Protein AF-A0A7G8WGV4-F1 (afdb_monomer_lite)

Secondary structure (DSSP, 8-state):
---TTTTT--TTTEEEETTTEEEE---SB-TT--B--TTTEEEEEE--STTSSPEEEEEETTTTTT-GGGEEEES--SS-TTSEEP--

pLDDT: mean 84.42, std 7.95, range [61.59, 92.62]

Radius of gyration: 13.91 Å; chains: 1; bounding box: 36×31×32 Å

Foldseek 3Di:
DDDCVVVVHDPQQWDDDPDPDIDGDDDQAAPVGDGDDPPQKDWDWADDDPPVGTKTWIAGPVPPPVQLSRIEIPPDDPVCVSHHHDGD

Sequence (88 aa):
MIEWSRYRLNGRYFTPLGENGMAERFPTICPRGHPLGPDTVLVGSYPCLCAHRPHRTWRCWTCDSGRVDSVWVWPPCIHHPEWTAWAI

Structure (mmCIF, N/CA/C/O backbone):
data_AF-A0A7G8WGV4-F1
#
_entry.id   AF-A0A7G8WGV4-F1
#
loop_
_atom_site.group_PDB
_atom_site.id
_atom_site.type_symbol
_atom_site.label_atom_id
_atom_site.label_alt_id
_atom_site.label_comp_id
_atom_site.label_asym_id
_atom_site.label_entity_id
_atom_site.label_seq_id
_atom_site.pdbx_PDB_ins_code
_atom_site.Cartn_x
_atom_site.Cartn_y
_atom_site.Cartn_z
_atom_site.occupancy
_atom_site.B_iso_or_equiv
_atom_site.auth_seq_id
_atom_site.auth_comp_id
_atom_site.auth_asym_id
_atom_site.auth_atom_id
_atom_site.pdbx_PDB_model_num
ATOM 1 N N . MET A 1 1 ? 21.790 -9.684 -12.009 1.00 61.59 1 MET A N 1
ATOM 2 C CA . MET A 1 1 ? 21.862 -8.555 -11.051 1.00 61.59 1 MET A CA 1
ATOM 3 C C . MET A 1 1 ? 20.841 -7.512 -11.483 1.00 61.59 1 MET A C 1
ATOM 5 O O . MET A 1 1 ? 20.847 -7.145 -12.652 1.00 61.59 1 MET A O 1
ATOM 9 N N . ILE A 1 2 ? 19.924 -7.108 -10.603 1.00 62.91 2 ILE A N 1
ATOM 10 C CA . ILE A 1 2 ? 18.838 -6.181 -10.958 1.00 62.91 2 ILE A CA 1
ATOM 11 C C . ILE A 1 2 ? 19.371 -4.749 -10.948 1.00 62.91 2 ILE A C 1
ATOM 13 O O . ILE A 1 2 ? 19.895 -4.274 -9.942 1.00 62.91 2 ILE A O 1
ATOM 17 N N . GLU A 1 3 ? 19.233 -4.064 -12.077 1.00 73.00 3 GLU A N 1
ATOM 18 C CA . GLU A 1 3 ? 19.667 -2.681 -12.235 1.00 73.00 3 GLU A CA 1
ATOM 19 C C . GLU A 1 3 ? 18.551 -1.719 -11.784 1.00 73.00 3 GLU A C 1
ATOM 21 O O . GLU A 1 3 ? 17.560 -1.508 -12.485 1.00 73.00 3 GLU A O 1
ATOM 26 N N . TRP A 1 4 ? 18.698 -1.141 -10.590 1.00 69.88 4 TRP A N 1
ATOM 27 C CA . TRP A 1 4 ? 17.705 -0.264 -9.950 1.00 69.88 4 TRP A CA 1
ATOM 28 C C . TRP A 1 4 ? 17.292 0.941 -10.811 1.00 69.88 4 TRP A C 1
ATOM 30 O O . TRP A 1 4 ? 16.108 1.281 -10.885 1.00 69.88 4 TRP A O 1
ATOM 40 N N . SER A 1 5 ? 18.260 1.561 -11.493 1.00 69.81 5 SER A N 1
ATOM 41 C CA . SER A 1 5 ? 18.087 2.723 -12.376 1.00 69.81 5 SER A CA 1
ATOM 42 C C . SER A 1 5 ? 17.202 2.416 -13.580 1.00 69.81 5 SER A C 1
ATOM 44 O O . SER A 1 5 ? 16.321 3.212 -13.910 1.00 69.81 5 SER A O 1
ATOM 46 N N . ARG A 1 6 ? 17.383 1.243 -14.199 1.00 74.69 6 ARG A N 1
ATOM 47 C CA . ARG A 1 6 ? 16.634 0.817 -15.390 1.00 74.69 6 ARG A CA 1
ATOM 48 C C . ARG A 1 6 ? 15.129 0.753 -15.142 1.00 74.69 6 ARG A C 1
ATOM 50 O O . ARG A 1 6 ? 14.347 1.148 -16.002 1.00 74.69 6 ARG A O 1
ATOM 57 N N . TYR A 1 7 ? 14.728 0.289 -13.961 1.00 71.19 7 TYR A N 1
ATOM 58 C CA . TYR A 1 7 ? 13.321 0.124 -13.583 1.00 71.19 7 TYR A CA 1
ATOM 59 C C . TYR A 1 7 ? 12.785 1.272 -12.719 1.00 71.19 7 TYR A C 1
ATOM 61 O O . TYR A 1 7 ? 11.652 1.204 -12.245 1.00 71.19 7 TYR A O 1
ATOM 69 N N . ARG A 1 8 ? 13.590 2.326 -12.500 1.00 73.62 8 ARG A N 1
ATOM 70 C CA . ARG A 1 8 ? 13.271 3.451 -11.603 1.00 73.62 8 ARG A CA 1
ATOM 71 C C . ARG A 1 8 ? 12.818 2.982 -10.212 1.00 73.62 8 ARG A C 1
ATOM 73 O O . ARG A 1 8 ? 11.956 3.603 -9.585 1.00 73.62 8 ARG A O 1
ATOM 80 N N . LEU A 1 9 ? 13.392 1.877 -9.737 1.00 76.69 9 LEU A N 1
ATOM 81 C CA . LEU A 1 9 ? 13.108 1.332 -8.416 1.00 76.69 9 LEU A CA 1
ATOM 82 C C . LEU A 1 9 ? 13.895 2.115 -7.375 1.00 76.69 9 LEU A C 1
ATOM 84 O O . LEU A 1 9 ? 15.058 2.463 -7.571 1.00 76.69 9 LEU A O 1
ATOM 88 N N . ASN A 1 10 ? 13.258 2.370 -6.241 1.00 78.00 10 ASN A N 1
ATOM 89 C CA . ASN A 1 10 ? 13.876 3.062 -5.123 1.00 78.00 10 ASN A CA 1
ATOM 90 C C . ASN A 1 10 ? 14.136 2.055 -3.993 1.00 78.00 10 ASN A C 1
ATOM 92 O O . ASN A 1 10 ? 13.198 1.419 -3.516 1.00 78.00 10 ASN A O 1
ATOM 96 N N . GLY A 1 11 ? 15.393 1.931 -3.550 1.00 79.00 11 GLY A N 1
ATOM 97 C CA . GLY A 1 11 ? 15.815 1.022 -2.468 1.00 79.00 11 GLY A CA 1
ATOM 98 C C . GLY A 1 11 ? 15.089 1.219 -1.141 1.00 79.00 11 GLY A C 1
ATOM 99 O O . GLY A 1 11 ? 15.006 0.291 -0.339 1.00 79.00 11 GLY A O 1
ATOM 100 N N . ARG A 1 12 ? 14.491 2.396 -0.935 1.00 80.75 12 ARG A N 1
ATOM 101 C CA . ARG A 1 12 ? 13.617 2.667 0.204 1.00 80.75 12 ARG A CA 1
ATOM 102 C C . ARG A 1 12 ? 12.301 1.900 0.136 1.00 80.75 12 ARG A C 1
ATOM 104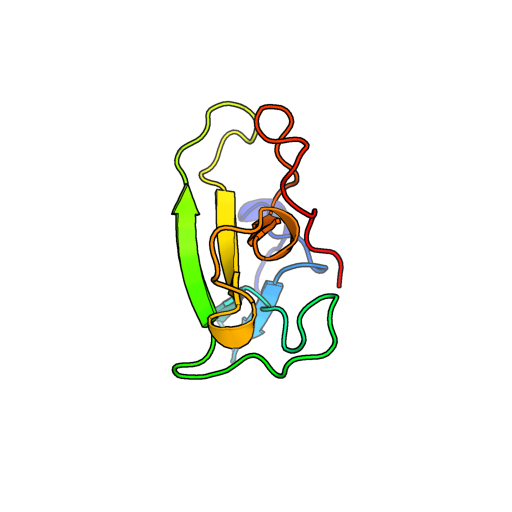 O O . ARG A 1 12 ? 11.765 1.577 1.178 1.00 80.75 12 ARG A O 1
ATOM 111 N N . TYR A 1 13 ? 11.778 1.613 -1.051 1.00 80.94 13 TYR A N 1
ATOM 112 C CA . TYR A 1 13 ? 10.422 1.079 -1.239 1.00 80.94 13 TY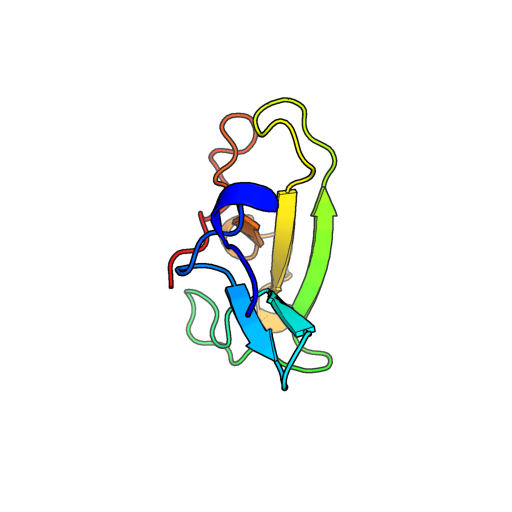R A CA 1
ATOM 113 C C . TYR A 1 13 ? 10.391 -0.306 -1.871 1.00 80.94 13 TYR A C 1
ATOM 115 O O . TYR A 1 13 ? 9.343 -0.935 -1.893 1.00 80.94 13 TYR A O 1
ATOM 123 N N . PHE A 1 14 ? 11.528 -0.808 -2.346 1.00 85.88 14 PHE A N 1
ATOM 124 C CA . PHE A 1 14 ? 11.637 -2.152 -2.895 1.00 85.88 14 PHE A CA 1
ATOM 125 C C . PHE A 1 14 ? 12.766 -2.921 -2.222 1.00 85.88 14 PHE A C 1
ATOM 127 O O . PHE A 1 14 ? 13.728 -2.345 -1.712 1.00 85.88 14 PHE A O 1
ATOM 134 N N . THR A 1 15 ? 12.643 -4.240 -2.215 1.00 88.19 15 THR A N 1
ATOM 135 C CA . THR A 1 15 ? 13.675 -5.161 -1.745 1.00 88.19 15 THR A CA 1
ATOM 136 C C . THR A 1 15 ? 13.863 -6.286 -2.764 1.00 88.19 15 THR A C 1
ATOM 138 O O . THR A 1 15 ? 12.876 -6.698 -3.380 1.00 88.19 15 THR A O 1
ATOM 141 N N . PRO A 1 16 ? 15.091 -6.795 -2.965 1.00 89.06 16 PRO A N 1
ATOM 142 C CA . PRO A 1 16 ? 15.307 -8.001 -3.756 1.00 89.06 16 PRO A CA 1
ATOM 143 C C . PRO A 1 16 ? 14.526 -9.190 -3.187 1.00 89.06 16 PRO A C 1
ATOM 145 O O . PRO A 1 16 ? 14.424 -9.345 -1.968 1.00 89.06 16 PRO A O 1
ATOM 148 N N . LEU A 1 17 ? 13.992 -10.025 -4.076 1.00 88.31 17 LEU A N 1
ATOM 149 C CA . LEU A 1 17 ? 13.298 -11.269 -3.761 1.00 88.31 17 LEU A CA 1
ATOM 150 C C . LEU A 1 17 ? 13.857 -12.387 -4.651 1.00 88.31 17 LEU A C 1
ATOM 152 O O . LEU A 1 17 ? 13.572 -12.447 -5.847 1.00 88.31 17 LEU A O 1
ATOM 156 N N . GLY A 1 18 ? 14.662 -13.275 -4.067 1.00 86.75 18 GLY A N 1
ATOM 157 C CA . GLY A 1 18 ? 15.395 -14.291 -4.826 1.00 86.75 18 GLY A CA 1
ATOM 158 C C . GLY A 1 18 ? 16.428 -13.682 -5.783 1.00 86.75 18 GLY A C 1
ATOM 159 O O . GLY A 1 18 ? 16.879 -12.553 -5.599 1.00 86.75 18 GLY A O 1
ATOM 160 N N . GLU A 1 19 ? 16.811 -14.434 -6.814 1.00 82.81 19 GLU A N 1
ATOM 161 C CA . GLU A 1 19 ? 17.894 -14.034 -7.728 1.00 82.81 19 GLU A CA 1
ATOM 162 C C . GLU A 1 19 ? 17.481 -12.953 -8.739 1.00 82.81 19 GLU A C 1
ATOM 164 O O . GLU A 1 19 ? 18.316 -12.159 -9.175 1.00 82.81 19 GLU A O 1
ATOM 169 N N . ASN A 1 20 ? 16.194 -12.912 -9.109 1.00 81.81 20 ASN A N 1
ATOM 170 C CA . ASN A 1 20 ? 15.686 -12.078 -10.206 1.00 81.81 20 ASN A CA 1
ATOM 171 C C . ASN A 1 20 ? 14.359 -11.359 -9.893 1.00 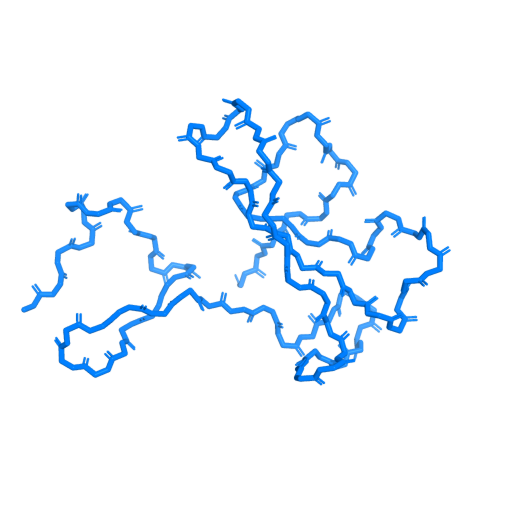81.81 20 ASN A C 1
ATOM 173 O O . ASN A 1 20 ? 13.783 -10.737 -10.784 1.00 81.81 20 ASN A O 1
ATOM 177 N N . GLY A 1 21 ? 13.859 -11.430 -8.657 1.00 83.06 21 GLY A N 1
ATOM 178 C CA . GLY A 1 21 ? 12.616 -10.777 -8.247 1.00 83.06 21 GLY A CA 1
ATOM 179 C C . GLY A 1 21 ? 12.845 -9.495 -7.449 1.00 83.06 21 GLY A C 1
ATOM 180 O O . GLY A 1 21 ? 13.875 -9.312 -6.802 1.00 83.06 21 GLY A O 1
ATOM 181 N N . MET A 1 22 ? 11.843 -8.618 -7.463 1.00 85.94 22 MET A N 1
ATOM 182 C CA . MET A 1 22 ? 11.741 -7.460 -6.575 1.00 85.94 22 MET A CA 1
ATOM 183 C C . MET A 1 22 ? 10.372 -7.479 -5.912 1.00 85.94 22 MET A C 1
ATOM 185 O O . MET A 1 22 ? 9.365 -7.708 -6.581 1.00 85.94 22 MET A O 1
ATOM 189 N N . ALA A 1 23 ? 10.334 -7.199 -4.616 1.00 86.75 23 ALA A N 1
ATOM 190 C CA . ALA A 1 23 ? 9.101 -6.987 -3.877 1.00 86.75 23 ALA A CA 1
ATOM 191 C C . ALA A 1 23 ? 8.984 -5.513 -3.490 1.00 86.75 23 ALA A C 1
ATOM 193 O O . ALA A 1 23 ? 9.953 -4.910 -3.019 1.00 86.75 23 ALA A O 1
ATOM 194 N N . GLU A 1 24 ? 7.796 -4.937 -3.676 1.00 85.38 24 GLU A N 1
ATOM 195 C CA . GLU A 1 24 ? 7.441 -3.686 -3.011 1.00 85.38 24 GLU A CA 1
ATOM 196 C C . GLU A 1 24 ? 7.431 -3.971 -1.505 1.00 85.38 24 GLU A C 1
ATOM 198 O O . GLU A 1 24 ? 6.841 -4.948 -1.037 1.00 85.38 24 GLU A O 1
ATOM 203 N N . ARG A 1 25 ? 8.152 -3.158 -0.738 1.00 87.12 25 ARG A N 1
ATOM 204 C CA . ARG A 1 25 ? 8.066 -3.194 0.717 1.00 87.12 25 ARG A CA 1
ATOM 205 C C . ARG A 1 25 ? 6.638 -2.778 1.109 1.00 87.12 25 ARG A C 1
ATOM 207 O O . ARG A 1 25 ? 5.945 -2.108 0.347 1.00 87.12 25 ARG A O 1
ATOM 214 N N . PHE A 1 26 ? 6.208 -3.126 2.314 1.00 86.62 26 PHE A N 1
ATOM 215 C CA . PHE A 1 26 ? 4.885 -2.756 2.815 1.00 86.62 26 PHE A CA 1
ATOM 216 C C . PHE A 1 26 ? 4.980 -2.294 4.277 1.00 86.62 26 PHE A C 1
ATOM 218 O O . PHE A 1 26 ? 5.874 -2.752 4.995 1.00 86.62 26 PHE A O 1
ATOM 225 N N . PRO A 1 27 ? 4.105 -1.381 4.738 1.00 88.75 27 PRO A N 1
ATOM 226 C CA . PRO A 1 27 ? 4.031 -1.024 6.149 1.00 88.75 27 PRO A CA 1
ATOM 227 C C . PRO A 1 27 ? 3.517 -2.214 6.966 1.00 88.75 27 PRO A C 1
ATOM 229 O O . PRO A 1 27 ? 2.471 -2.776 6.655 1.00 88.75 27 PRO A O 1
ATOM 232 N N . THR A 1 28 ? 4.223 -2.567 8.038 1.00 90.62 28 THR A N 1
ATOM 233 C CA . THR A 1 28 ? 3.822 -3.639 8.968 1.00 90.62 28 THR A CA 1
ATOM 234 C C . THR A 1 28 ? 3.034 -3.122 10.170 1.00 90.62 28 THR A C 1
ATOM 236 O O . THR A 1 28 ? 2.442 -3.907 10.906 1.00 90.62 28 THR A O 1
ATOM 239 N N . ILE A 1 29 ? 3.023 -1.806 10.389 1.00 90.56 29 ILE A N 1
ATOM 240 C CA . ILE A 1 29 ? 2.346 -1.134 11.500 1.00 90.56 29 ILE A CA 1
ATOM 241 C C . ILE A 1 29 ? 1.749 0.174 10.968 1.00 90.56 29 ILE A C 1
ATOM 243 O O . ILE A 1 29 ? 2.395 0.880 10.191 1.00 90.56 29 ILE A O 1
ATOM 247 N N . CYS A 1 30 ? 0.522 0.509 11.368 1.00 89.19 30 CYS A N 1
ATOM 248 C CA . CYS A 1 30 ? -0.068 1.812 11.052 1.00 89.19 30 CYS A CA 1
ATOM 249 C C . CYS A 1 30 ? 0.396 2.910 12.043 1.00 89.19 30 CYS A C 1
ATOM 251 O O . CYS A 1 30 ? 0.837 2.590 13.139 1.00 89.19 30 CYS A O 1
ATOM 253 N N . PRO A 1 31 ? 0.230 4.215 11.761 1.00 83.75 31 PRO A N 1
ATOM 254 C CA . PRO A 1 31 ? 0.564 5.334 12.646 1.00 83.75 31 PRO A CA 1
ATOM 255 C C . PRO A 1 31 ? -0.106 5.288 14.018 1.00 83.75 31 PRO A C 1
ATOM 257 O O . PRO A 1 31 ? 0.347 5.958 14.936 1.00 83.75 31 PRO A O 1
ATOM 260 N N . ARG A 1 32 ? -1.188 4.512 14.169 1.00 86.00 32 ARG A N 1
ATOM 261 C CA . ARG A 1 32 ? -1.843 4.277 15.464 1.00 86.00 32 ARG A CA 1
ATOM 262 C C . ARG A 1 32 ? -1.324 3.046 16.206 1.00 86.00 32 ARG A C 1
ATOM 264 O O . ARG A 1 32 ? -1.829 2.732 17.275 1.00 86.00 32 ARG A O 1
ATOM 271 N N . GLY A 1 33 ? -0.348 2.341 15.644 1.00 89.44 33 GLY A N 1
ATOM 272 C CA . GLY A 1 33 ? 0.269 1.164 16.247 1.00 89.44 33 GLY A CA 1
ATOM 273 C C . GLY A 1 33 ? -0.430 -0.163 15.948 1.00 89.44 33 GLY A C 1
ATOM 274 O O . GLY A 1 33 ? -0.004 -1.184 16.480 1.00 89.44 33 GLY A O 1
ATOM 275 N N . HIS A 1 34 ? -1.472 -0.203 15.108 1.00 91.81 34 HIS A N 1
ATOM 276 C CA . HIS A 1 34 ? -2.111 -1.476 14.760 1.00 91.81 34 HIS A CA 1
ATOM 277 C C . HIS A 1 34 ? -1.220 -2.303 13.821 1.00 91.81 34 HIS A C 1
ATOM 279 O O . HIS A 1 34 ? -0.706 -1.746 12.843 1.00 91.81 34 HIS A O 1
ATOM 285 N N . PRO A 1 35 ? -1.074 -3.617 14.067 1.00 92.62 35 PRO A N 1
ATOM 286 C CA . PRO A 1 35 ? -0.333 -4.503 13.181 1.00 92.62 35 PRO A CA 1
ATOM 287 C C . PRO A 1 35 ? -1.055 -4.664 11.839 1.00 92.62 35 PRO A C 1
ATOM 289 O O . PRO A 1 35 ? -2.272 -4.857 11.778 1.00 92.62 35 PRO A O 1
ATOM 292 N N . LEU A 1 36 ? -0.284 -4.601 10.757 1.00 91.19 36 LEU A N 1
ATOM 293 C CA . LEU A 1 36 ? -0.745 -4.771 9.384 1.00 91.19 36 LEU A CA 1
ATOM 294 C C . LEU A 1 36 ? -0.215 -6.089 8.816 1.00 91.19 36 LEU A C 1
ATOM 296 O O . LEU A 1 36 ? 0.959 -6.426 8.971 1.00 91.19 36 LEU A O 1
ATOM 300 N N . GLY A 1 37 ? -1.089 -6.822 8.142 1.00 90.06 37 GLY A N 1
ATOM 301 C CA . GLY A 1 37 ? -0.820 -8.135 7.579 1.00 90.06 37 GLY A CA 1
ATOM 302 C C . GLY A 1 37 ? -2.034 -8.654 6.808 1.00 90.06 37 GLY A C 1
ATOM 303 O O . GLY A 1 37 ? -2.918 -7.865 6.457 1.00 90.06 37 GLY A O 1
ATOM 304 N N . PRO A 1 38 ? -2.088 -9.967 6.534 1.00 90.56 38 PRO A N 1
ATOM 305 C CA . PRO A 1 38 ? -3.254 -10.587 5.917 1.00 90.56 38 PRO A CA 1
ATOM 306 C C . PRO A 1 38 ? -4.539 -10.187 6.649 1.00 90.56 38 PRO A C 1
ATOM 308 O O . PRO A 1 38 ? -4.564 -10.148 7.876 1.00 90.56 38 PRO A O 1
ATOM 311 N N . ASP A 1 39 ? -5.572 -9.833 5.888 1.00 90.56 39 ASP A N 1
ATOM 312 C CA . ASP A 1 39 ? -6.909 -9.472 6.378 1.00 90.56 39 ASP A CA 1
ATOM 313 C C . ASP A 1 39 ? -7.003 -8.248 7.313 1.00 90.56 39 ASP A C 1
ATOM 315 O O . ASP A 1 39 ? -8.098 -7.891 7.744 1.00 90.56 39 ASP A O 1
ATOM 319 N N . THR A 1 40 ? -5.904 -7.531 7.588 1.00 91.94 40 THR A N 1
ATOM 320 C CA . THR A 1 40 ? -5.911 -6.314 8.433 1.00 91.94 40 THR A CA 1
ATOM 321 C C . THR A 1 40 ? -5.568 -5.029 7.677 1.00 91.94 40 THR A C 1
ATOM 323 O O . THR A 1 40 ? -5.693 -3.925 8.223 1.00 91.94 40 THR A O 1
ATOM 326 N N . VAL A 1 41 ? -5.187 -5.148 6.402 1.00 92.38 41 VAL A N 1
ATOM 327 C CA . VAL A 1 41 ? -4.888 -4.019 5.519 1.00 92.38 41 VAL A CA 1
ATOM 328 C C . VAL A 1 41 ? -5.539 -4.193 4.146 1.00 92.38 41 VAL A C 1
ATOM 330 O O . VAL A 1 41 ? -5.444 -5.248 3.523 1.00 92.38 41 VAL A O 1
ATOM 333 N N . LEU A 1 42 ? -6.167 -3.134 3.640 1.00 91.44 42 LEU A N 1
ATOM 334 C CA . LEU A 1 42 ? -6.534 -3.019 2.233 1.00 91.44 42 LEU A CA 1
ATOM 335 C C . LEU A 1 42 ? -5.344 -2.459 1.460 1.00 91.44 42 LEU A C 1
ATOM 337 O O . LEU A 1 42 ? -4.877 -1.358 1.756 1.00 91.44 42 LEU A O 1
ATOM 341 N N . VAL A 1 43 ? -4.887 -3.184 0.443 1.00 91.62 43 VAL A N 1
ATOM 342 C CA . VAL A 1 43 ? -3.877 -2.690 -0.499 1.00 91.62 43 VAL A CA 1
ATOM 343 C C . VAL A 1 43 ? -4.577 -2.263 -1.781 1.00 91.62 43 VAL A C 1
ATOM 345 O O . VAL A 1 43 ? -5.227 -3.071 -2.440 1.00 91.62 43 VAL A O 1
ATOM 348 N N . GLY A 1 44 ? -4.453 -0.987 -2.133 1.00 90.62 44 GLY A N 1
ATOM 349 C CA . GLY A 1 44 ? -5.114 -0.387 -3.286 1.00 90.62 44 GLY A CA 1
ATOM 350 C C . GLY A 1 44 ? -4.137 0.161 -4.318 1.00 90.62 44 GLY A C 1
ATOM 351 O O . GLY A 1 44 ? -2.930 0.279 -4.093 1.00 90.62 44 GLY A O 1
ATOM 352 N N . SER A 1 45 ? -4.670 0.504 -5.486 1.00 90.88 45 SER A N 1
ATOM 353 C CA . SER A 1 45 ? -3.982 1.344 -6.458 1.00 90.88 45 SER A CA 1
ATOM 354 C C . SER A 1 45 ? -4.903 2.490 -6.836 1.00 90.88 45 SER A C 1
ATOM 356 O O . SER A 1 45 ? -6.045 2.254 -7.226 1.00 90.88 45 SER A O 1
ATOM 358 N N . TYR A 1 46 ? -4.418 3.719 -6.693 1.00 90.19 46 TYR A N 1
ATOM 359 C CA . TYR A 1 46 ? -5.172 4.917 -7.026 1.00 90.19 46 TYR A CA 1
ATOM 360 C C . TYR A 1 46 ? -4.555 5.597 -8.254 1.00 90.19 46 TYR A C 1
ATOM 362 O O . TYR A 1 46 ? -3.410 6.065 -8.181 1.00 90.19 46 TYR A O 1
ATOM 370 N N . PRO A 1 47 ? -5.261 5.642 -9.398 1.00 90.44 47 PRO A N 1
ATOM 371 C CA . PRO A 1 47 ? -4.761 6.315 -10.586 1.00 90.44 47 PRO A CA 1
ATOM 372 C C . PRO A 1 47 ? -4.680 7.821 -10.323 1.00 90.44 47 PRO A C 1
ATOM 374 O O . PRO A 1 47 ? -5.654 8.454 -9.930 1.00 90.44 47 PRO A O 1
ATOM 377 N N . CYS A 1 48 ? -3.504 8.405 -10.538 1.00 87.75 48 CYS A N 1
ATOM 378 C CA . CYS A 1 48 ? -3.284 9.831 -10.347 1.00 87.75 48 CYS A CA 1
ATOM 379 C C . CYS A 1 48 ? -2.228 10.340 -11.326 1.00 87.75 48 CYS A C 1
ATOM 381 O O . CYS A 1 48 ? -1.292 9.621 -11.677 1.00 87.75 48 CYS A O 1
ATOM 383 N N . LEU A 1 49 ? -2.375 11.592 -11.757 1.00 87.19 49 LEU A N 1
ATOM 384 C CA . LEU A 1 49 ? -1.493 12.199 -12.752 1.00 87.19 49 LEU A CA 1
ATOM 385 C C . LEU A 1 49 ? -0.204 12.772 -12.146 1.00 87.19 49 LEU A C 1
ATOM 387 O O . LEU A 1 49 ? 0.780 12.933 -12.861 1.00 87.19 49 LEU A O 1
ATOM 391 N N . CYS A 1 50 ? -0.164 13.046 -10.838 1.00 88.62 50 CYS A N 1
ATOM 392 C CA . CYS A 1 50 ? 0.942 13.802 -10.238 1.00 88.62 50 CYS A CA 1
ATOM 393 C C . CYS A 1 50 ? 2.266 13.031 -10.126 1.00 88.62 50 CYS A C 1
ATOM 395 O O . CYS A 1 50 ? 3.327 13.640 -10.017 1.00 88.62 50 CYS A O 1
ATOM 397 N N . ALA A 1 51 ? 2.224 11.699 -10.153 1.00 79.44 51 ALA A N 1
ATOM 398 C CA . ALA A 1 51 ? 3.386 10.852 -9.903 1.00 79.44 51 ALA A CA 1
ATOM 399 C C . ALA A 1 51 ? 3.926 10.137 -11.154 1.00 79.44 51 ALA A C 1
ATOM 401 O O . ALA A 1 51 ? 4.849 9.325 -11.037 1.00 79.44 51 ALA A O 1
ATOM 402 N N . HIS A 1 52 ? 3.341 10.389 -12.335 1.00 82.25 52 HIS A N 1
ATOM 403 C CA . HIS A 1 52 ? 3.571 9.628 -13.577 1.00 82.25 52 HIS A CA 1
ATOM 404 C C . HIS A 1 52 ? 3.379 8.100 -13.433 1.00 82.25 52 HIS A C 1
ATOM 406 O O . HIS A 1 52 ? 3.798 7.329 -14.294 1.00 82.25 52 HIS A O 1
ATOM 412 N N . ARG A 1 53 ? 2.771 7.656 -12.328 1.00 83.62 53 ARG A N 1
ATOM 413 C CA . ARG A 1 53 ? 2.393 6.278 -12.011 1.00 83.62 53 ARG A CA 1
ATOM 414 C C . ARG A 1 53 ? 1.232 6.298 -11.009 1.00 83.62 53 ARG A C 1
ATOM 416 O O . ARG A 1 53 ? 1.119 7.277 -10.270 1.00 83.62 53 ARG A O 1
ATOM 423 N N . PRO A 1 54 ? 0.409 5.240 -10.936 1.00 87.94 54 PRO A N 1
ATOM 424 C CA . PRO A 1 54 ? -0.595 5.117 -9.886 1.00 87.94 54 PRO A CA 1
ATOM 425 C C . PRO A 1 54 ? 0.046 5.151 -8.498 1.00 87.94 54 PRO A C 1
ATOM 427 O O . PRO A 1 54 ? 1.145 4.625 -8.299 1.00 87.94 54 PRO A O 1
ATOM 430 N N . HIS A 1 55 ? -0.660 5.721 -7.529 1.00 90.31 55 HIS A N 1
ATOM 431 C CA . HIS A 1 55 ? -0.267 5.594 -6.138 1.00 90.31 55 HIS A CA 1
ATOM 432 C C . HIS A 1 55 ? -0.608 4.199 -5.626 1.00 90.31 55 HIS A C 1
ATOM 434 O O . HIS A 1 55 ? -1.710 3.693 -5.850 1.00 90.31 55 HIS A O 1
ATOM 440 N N . ARG A 1 56 ? 0.319 3.592 -4.894 1.00 90.94 56 ARG A N 1
ATOM 441 C CA . ARG A 1 56 ? 0.019 2.479 -4.001 1.00 90.94 56 ARG A CA 1
ATOM 442 C C . ARG A 1 56 ? -0.601 3.050 -2.734 1.00 90.94 56 ARG A C 1
ATOM 444 O O . ARG A 1 56 ? -0.055 4.000 -2.172 1.00 90.94 56 ARG A O 1
ATOM 451 N N . THR A 1 57 ? -1.723 2.483 -2.305 1.00 91.31 57 THR A N 1
ATOM 452 C CA . THR A 1 57 ? -2.356 2.843 -1.035 1.00 91.31 57 THR A CA 1
ATOM 453 C C . THR A 1 57 ? -2.418 1.650 -0.094 1.00 91.31 57 THR A C 1
ATOM 455 O O . THR A 1 57 ? -2.620 0.515 -0.528 1.00 91.31 57 THR A O 1
ATOM 458 N N . TRP A 1 58 ? -2.269 1.912 1.199 1.00 91.94 58 TRP A N 1
ATOM 459 C CA . TRP A 1 58 ? -2.493 0.941 2.266 1.00 91.94 58 TRP A CA 1
ATOM 460 C C . TRP A 1 58 ? -3.486 1.531 3.252 1.00 91.94 58 TRP A C 1
ATOM 462 O O . TRP A 1 58 ? -3.289 2.659 3.703 1.00 91.94 58 TRP A O 1
ATOM 472 N N . ARG A 1 59 ? -4.536 0.783 3.593 1.00 91.81 59 ARG A N 1
ATOM 473 C CA . ARG A 1 59 ? -5.552 1.220 4.550 1.00 91.81 59 ARG A CA 1
ATOM 474 C C . ARG A 1 59 ? -5.721 0.216 5.673 1.00 91.81 59 ARG A C 1
ATOM 476 O O . ARG A 1 59 ? -6.016 -0.944 5.418 1.00 91.81 59 ARG A O 1
ATOM 483 N N . CYS A 1 60 ? -5.530 0.650 6.914 1.00 92.31 60 CYS A N 1
ATOM 484 C CA . CYS A 1 60 ? -5.689 -0.219 8.083 1.00 92.31 60 CYS A CA 1
ATOM 485 C C . CYS A 1 60 ? -7.175 -0.449 8.366 1.00 92.31 60 CYS A C 1
ATOM 487 O O . CYS A 1 60 ? -7.872 0.514 8.683 1.00 92.31 60 CYS A O 1
ATOM 489 N N . TRP A 1 61 ? -7.636 -1.702 8.329 1.00 89.75 61 TRP A N 1
ATOM 490 C CA . TRP A 1 61 ? -9.045 -2.035 8.568 1.00 89.75 61 TRP A CA 1
ATOM 491 C C . TRP A 1 61 ? -9.508 -1.688 9.982 1.00 89.75 61 TRP A C 1
ATOM 493 O O . TRP A 1 61 ? -10.600 -1.163 10.156 1.00 89.75 61 TRP A O 1
ATOM 503 N N . THR A 1 62 ? -8.654 -1.867 10.991 1.00 90.00 62 THR A N 1
ATOM 504 C CA . THR A 1 62 ? -8.965 -1.465 12.374 1.00 90.00 62 THR A CA 1
ATOM 505 C C . THR A 1 62 ? -9.168 0.046 12.504 1.00 90.00 62 THR A C 1
ATOM 507 O O . THR A 1 62 ? -9.980 0.509 13.301 1.00 90.00 62 THR A O 1
ATOM 510 N N . CYS A 1 63 ? -8.434 0.841 11.719 1.00 87.25 63 CYS A N 1
ATOM 511 C CA . CYS A 1 63 ? -8.633 2.289 11.668 1.00 87.25 63 CYS A CA 1
ATOM 512 C C . CYS A 1 63 ? -9.795 2.695 10.757 1.00 87.25 63 CYS A C 1
ATOM 514 O O . CYS A 1 63 ? -10.221 3.853 10.840 1.00 87.25 63 CYS A O 1
ATOM 516 N N . ASP A 1 64 ? -10.264 1.799 9.883 1.00 78.94 64 ASP A N 1
ATOM 517 C CA . ASP A 1 64 ? -11.201 2.091 8.804 1.00 78.94 64 ASP A CA 1
ATOM 518 C C . ASP A 1 64 ? -12.623 2.324 9.326 1.00 78.94 64 ASP A C 1
ATOM 520 O O . ASP A 1 64 ? -13.532 1.509 9.236 1.00 78.94 64 ASP A O 1
ATOM 524 N N . SER A 1 65 ? -12.782 3.513 9.888 1.00 70.50 65 SER A N 1
ATOM 525 C CA . SER A 1 65 ? -14.033 4.146 10.295 1.00 70.50 65 SER A CA 1
ATOM 526 C C . SER A 1 65 ? -14.237 5.443 9.501 1.00 70.50 65 SER A C 1
ATOM 528 O O . SER A 1 65 ? -14.757 6.427 10.019 1.00 70.50 65 SER A O 1
ATOM 530 N N . GLY A 1 66 ? -13.746 5.485 8.253 1.00 63.84 66 GLY A N 1
ATOM 531 C CA . GLY A 1 66 ? -13.813 6.677 7.393 1.00 63.84 66 GLY A CA 1
ATOM 532 C C . GLY A 1 66 ? -12.759 7.758 7.679 1.00 63.84 66 GLY A C 1
ATOM 533 O O . GLY A 1 66 ? -12.859 8.863 7.155 1.00 63.84 66 GLY A O 1
ATOM 534 N N . ARG A 1 67 ? -11.734 7.473 8.492 1.00 66.62 67 ARG A N 1
ATOM 535 C CA . ARG A 1 67 ? -10.684 8.452 8.824 1.00 66.62 67 ARG A CA 1
ATOM 536 C C . ARG A 1 67 ? -9.573 8.498 7.769 1.00 66.62 67 ARG A C 1
ATOM 538 O O . ARG A 1 67 ? -9.086 7.455 7.340 1.00 66.62 67 ARG A O 1
ATOM 545 N N . VAL A 1 68 ? -9.139 9.699 7.390 1.00 65.81 68 VAL A N 1
ATOM 546 C CA . VAL A 1 68 ? -8.114 9.935 6.347 1.00 65.81 68 VAL A CA 1
ATOM 547 C C . VAL A 1 68 ? -6.695 9.540 6.770 1.00 65.81 68 VAL A C 1
ATOM 549 O O . VAL A 1 68 ? -5.916 9.076 5.943 1.00 65.81 68 VAL A O 1
ATOM 552 N N . ASP A 1 69 ? -6.391 9.590 8.070 1.00 71.44 69 ASP A N 1
ATOM 553 C CA . ASP A 1 69 ? -5.105 9.151 8.638 1.00 71.44 69 ASP A CA 1
ATOM 554 C C . ASP A 1 69 ? -4.910 7.625 8.609 1.00 71.44 69 ASP A C 1
ATOM 556 O O . ASP A 1 69 ? -3.853 7.123 8.985 1.00 71.44 69 ASP A O 1
ATOM 560 N N . SER A 1 70 ? -5.929 6.880 8.165 1.00 79.75 70 SER A N 1
ATOM 561 C CA . SER A 1 70 ? -5.850 5.439 7.935 1.00 79.75 70 SER A CA 1
ATOM 562 C C . SER A 1 70 ? -5.238 5.070 6.586 1.00 79.75 70 SER A C 1
ATOM 564 O O . SER A 1 70 ? -5.057 3.879 6.357 1.00 79.75 70 SER A O 1
ATOM 566 N N . VAL A 1 71 ? -4.956 6.041 5.705 1.00 84.88 71 VAL A N 1
ATOM 567 C CA . VAL A 1 71 ? -4.441 5.805 4.350 1.00 84.88 71 VAL A CA 1
ATOM 568 C C . VAL A 1 71 ? -2.977 6.221 4.254 1.00 84.88 71 VAL A C 1
ATOM 570 O O . VAL A 1 71 ? -2.637 7.394 4.427 1.00 84.88 71 VAL A O 1
ATOM 573 N N . TRP A 1 72 ? -2.122 5.259 3.909 1.00 89.56 72 TRP A N 1
ATOM 574 C CA . TRP A 1 72 ? -0.736 5.504 3.511 1.00 89.56 72 TRP A CA 1
ATOM 575 C C . TRP A 1 72 ? -0.608 5.474 2.011 1.00 89.56 72 TRP A C 1
ATOM 577 O O . TRP A 1 72 ? -1.194 4.6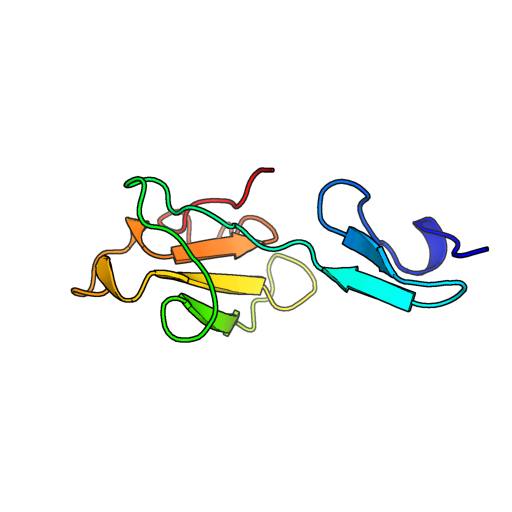07 1.367 1.00 89.56 72 TRP A O 1
ATOM 587 N N . VAL A 1 73 ? 0.181 6.393 1.465 1.00 89.31 73 VAL A N 1
ATOM 588 C CA . VAL A 1 73 ? 0.361 6.523 0.025 1.00 89.31 73 VAL A CA 1
ATOM 589 C C . VAL A 1 73 ? 1.834 6.515 -0.362 1.00 89.31 73 VAL A C 1
ATOM 591 O O . VAL A 1 73 ? 2.672 7.163 0.273 1.00 89.31 73 VAL A O 1
ATOM 594 N N . TRP A 1 74 ? 2.147 5.801 -1.440 1.00 84.88 74 TRP A N 1
ATOM 595 C CA . TRP A 1 74 ? 3.426 5.909 -2.124 1.00 84.88 74 TRP A CA 1
ATOM 596 C C . TRP A 1 74 ? 3.249 6.027 -3.645 1.00 84.88 74 TRP A C 1
ATOM 598 O O . TRP A 1 74 ? 2.529 5.228 -4.242 1.00 84.88 74 TRP A O 1
ATOM 608 N N . PRO A 1 75 ? 3.929 6.980 -4.309 1.00 85.75 75 PRO A N 1
ATOM 609 C CA . PRO A 1 75 ? 4.657 8.112 -3.716 1.00 85.75 75 PRO A CA 1
ATOM 610 C C . PRO A 1 75 ? 3.703 9.092 -2.999 1.00 85.75 75 PRO A C 1
ATOM 612 O O . PRO A 1 75 ? 2.489 8.935 -3.134 1.00 85.75 75 PRO A O 1
ATOM 615 N N . PRO A 1 76 ? 4.213 10.097 -2.258 1.00 87.69 76 PRO A N 1
ATOM 616 C CA . PRO A 1 76 ? 3.381 11.180 -1.728 1.00 87.69 76 PRO A CA 1
ATOM 617 C C . PRO A 1 76 ? 2.525 11.820 -2.831 1.00 87.69 76 PRO A C 1
ATOM 619 O O . PRO A 1 76 ? 3.007 12.016 -3.949 1.00 87.69 76 PRO A O 1
ATOM 622 N N . CYS A 1 77 ? 1.262 12.131 -2.533 1.00 90.19 77 CYS A N 1
ATOM 623 C CA . CYS A 1 77 ? 0.329 12.714 -3.496 1.00 90.19 77 CYS A CA 1
ATOM 624 C C . CYS A 1 77 ? 0.081 14.192 -3.185 1.00 90.19 77 CYS A C 1
ATOM 626 O O . CYS A 1 77 ? -0.370 14.527 -2.097 1.00 90.19 77 CYS A O 1
ATOM 628 N N . ILE A 1 78 ? 0.311 15.078 -4.157 1.00 92.31 78 ILE A N 1
ATOM 629 C CA . ILE A 1 78 ? 0.010 16.513 -3.998 1.00 92.31 78 ILE A CA 1
ATOM 630 C C . ILE A 1 78 ? -1.490 16.827 -4.088 1.00 92.31 78 ILE A C 1
ATOM 632 O O . ILE A 1 78 ? -1.927 17.863 -3.603 1.00 92.31 78 ILE A O 1
ATOM 636 N N . HIS A 1 79 ? -2.273 15.953 -4.727 1.00 91.75 79 HIS A N 1
ATOM 637 C CA . HIS A 1 79 ? -3.722 16.122 -4.876 1.00 91.75 79 HIS A CA 1
ATOM 638 C C . HIS A 1 79 ? -4.508 15.570 -3.684 1.00 91.75 79 HIS A C 1
ATOM 640 O O . HIS A 1 79 ? -5.673 15.914 -3.528 1.00 91.75 79 HIS A O 1
ATOM 646 N N . HIS A 1 80 ? -3.857 14.752 -2.854 1.00 88.38 80 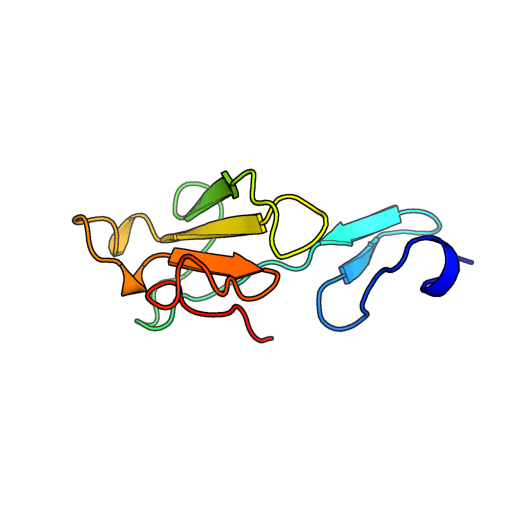HIS A N 1
ATOM 647 C CA . HIS A 1 80 ? -4.406 14.184 -1.626 1.00 88.38 80 HIS A CA 1
ATOM 648 C C . HIS A 1 80 ? -3.437 14.434 -0.461 1.00 88.38 80 HIS A C 1
ATOM 650 O O . HIS A 1 80 ? -2.805 13.491 0.028 1.00 88.38 80 HIS A O 1
ATOM 656 N N . PRO A 1 81 ? -3.245 15.704 -0.048 1.00 88.81 81 PRO A N 1
ATOM 657 C CA . PRO A 1 81 ? -2.326 16.056 1.035 1.00 88.81 81 PRO A CA 1
ATOM 658 C C . PRO A 1 81 ? -2.751 15.483 2.396 1.00 88.81 81 PRO A C 1
ATOM 660 O O . PRO A 1 81 ? -1.941 15.422 3.317 1.00 88.81 81 PRO A O 1
ATOM 663 N N . GLU A 1 82 ? -4.009 15.063 2.534 1.00 86.62 82 GLU A N 1
ATOM 664 C CA . GLU A 1 82 ? -4.544 14.389 3.713 1.00 86.62 82 GLU A CA 1
ATOM 665 C C . GLU A 1 82 ? -4.050 12.945 3.868 1.00 86.62 82 GLU A C 1
ATOM 667 O O . GLU A 1 82 ? -4.111 12.392 4.968 1.00 86.62 82 GLU A O 1
ATOM 672 N N . TRP A 1 83 ? -3.568 12.315 2.791 1.00 88.44 83 TRP A N 1
ATOM 673 C CA . TRP A 1 83 ? -3.005 10.972 2.869 1.00 88.44 83 TRP A CA 1
ATOM 674 C C . TRP A 1 83 ? -1.609 11.012 3.465 1.00 88.44 83 TRP A C 1
ATOM 676 O O . TRP A 1 83 ? -0.751 11.811 3.085 1.00 88.44 83 TRP A O 1
ATOM 686 N N . THR A 1 84 ? -1.347 10.084 4.379 1.00 88.81 84 THR A N 1
ATOM 687 C CA . THR A 1 84 ? -0.043 10.013 5.026 1.00 88.81 84 THR A CA 1
ATOM 688 C C . THR A 1 84 ? 0.971 9.443 4.040 1.00 88.81 84 THR A C 1
ATOM 690 O O . THR A 1 84 ? 0.831 8.319 3.559 1.00 88.81 84 THR A O 1
ATOM 693 N N . ALA A 1 85 ? 2.022 10.200 3.735 1.00 88.00 85 ALA A N 1
ATOM 694 C CA . ALA A 1 85 ? 3.129 9.685 2.941 1.00 88.00 85 ALA A CA 1
ATOM 695 C C . ALA A 1 85 ? 3.750 8.473 3.640 1.00 88.00 85 ALA A C 1
ATOM 697 O O . ALA A 1 85 ? 4.156 8.551 4.80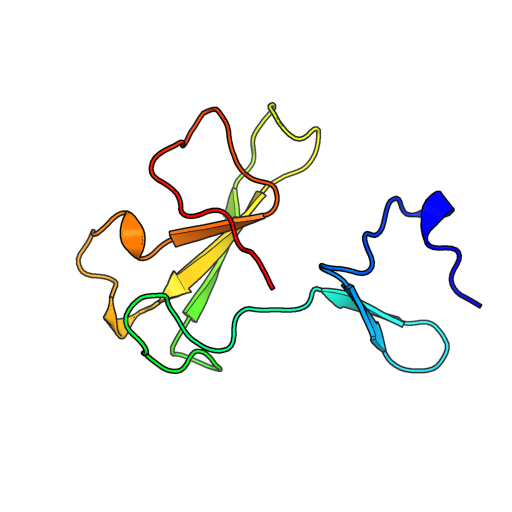1 1.00 88.00 85 ALA A O 1
ATOM 698 N N . TRP A 1 86 ? 3.851 7.351 2.932 1.00 86.31 86 TRP A N 1
ATOM 699 C CA . TRP A 1 86 ? 4.531 6.199 3.490 1.00 86.31 86 TRP A CA 1
ATOM 700 C C . TRP A 1 86 ? 6.045 6.436 3.521 1.00 86.31 86 TRP A C 1
ATOM 702 O O . TRP A 1 86 ? 6.694 6.694 2.498 1.00 86.31 86 TRP A O 1
ATOM 712 N N . ALA A 1 87 ? 6.603 6.337 4.721 1.00 75.75 87 ALA A N 1
ATOM 713 C CA . ALA A 1 87 ? 8.021 6.418 4.998 1.00 75.75 87 ALA A CA 1
ATOM 714 C C . ALA A 1 87 ? 8.420 5.156 5.770 1.00 75.75 87 ALA A C 1
ATOM 716 O O . ALA A 1 87 ? 7.905 4.914 6.858 1.00 75.75 87 ALA A O 1
ATOM 717 N N . ILE A 1 88 ? 9.306 4.355 5.170 1.00 67.81 88 ILE A N 1
ATOM 718 C CA . ILE A 1 88 ? 10.125 3.377 5.904 1.00 67.81 88 ILE A CA 1
ATOM 719 C C . ILE A 1 88 ? 11.204 4.133 6.662 1.00 67.81 88 ILE A C 1
ATOM 721 O O . ILE A 1 88 ? 11.713 5.124 6.064 1.00 67.81 88 ILE A O 1
#